Protein AF-A0A953Z0A4-F1 (afdb_monomer)

Structure (mmCIF, N/CA/C/O backbone):
data_AF-A0A953Z0A4-F1
#
_entry.id   AF-A0A953Z0A4-F1
#
loop_
_atom_site.group_PDB
_atom_site.id
_atom_site.type_symbol
_atom_site.label_atom_id
_atom_site.label_alt_id
_atom_site.label_comp_id
_atom_site.label_asym_id
_atom_site.label_entity_id
_atom_site.label_seq_id
_atom_site.pdbx_PDB_ins_code
_atom_site.Cartn_x
_atom_site.Cartn_y
_atom_site.Cartn_z
_atom_site.occupancy
_atom_site.B_iso_or_equiv
_atom_site.auth_seq_id
_atom_site.au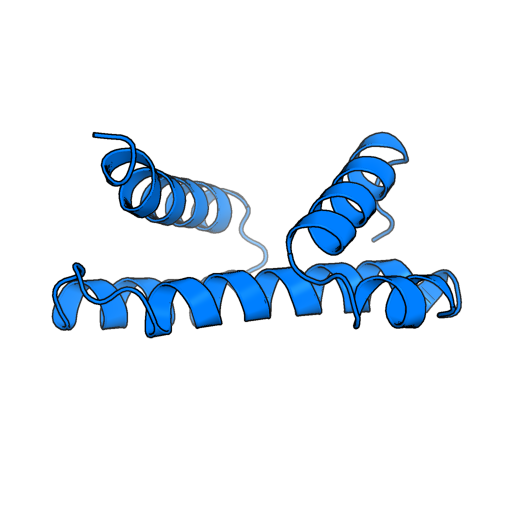th_comp_id
_atom_site.auth_asym_id
_atom_site.auth_atom_id
_atom_site.pdbx_PDB_model_num
ATOM 1 N N . MET A 1 1 ? 17.708 2.717 -5.618 1.00 57.12 1 MET A N 1
ATOM 2 C CA . MET A 1 1 ? 17.914 1.428 -4.929 1.00 57.12 1 MET A CA 1
ATOM 3 C C . MET A 1 1 ? 17.027 0.436 -5.657 1.00 57.12 1 MET A C 1
ATOM 5 O O . MET A 1 1 ? 15.834 0.683 -5.698 1.00 57.12 1 MET A O 1
ATOM 9 N N . SER A 1 2 ? 17.599 -0.541 -6.366 1.00 70.00 2 SER A N 1
ATOM 10 C CA . SER A 1 2 ? 16.811 -1.512 -7.146 1.00 70.00 2 SER A CA 1
ATOM 11 C C . SER A 1 2 ? 16.461 -2.682 -6.236 1.00 70.00 2 SER A C 1
ATOM 13 O O . SER A 1 2 ? 17.336 -3.147 -5.499 1.00 70.00 2 SER A O 1
ATOM 15 N N . LEU A 1 3 ? 15.205 -3.124 -6.253 1.00 78.44 3 LEU A N 1
ATOM 16 C CA . LEU A 1 3 ? 14.797 -4.310 -5.503 1.00 78.44 3 LEU A CA 1
ATOM 17 C C . LEU A 1 3 ? 15.476 -5.565 -6.072 1.00 78.44 3 LEU A C 1
ATOM 19 O O . LEU A 1 3 ? 15.870 -5.613 -7.239 1.00 78.44 3 LEU A O 1
ATOM 23 N N . ASN A 1 4 ? 15.633 -6.597 -5.239 1.00 89.50 4 ASN A N 1
ATOM 24 C CA . ASN A 1 4 ? 16.008 -7.905 -5.766 1.00 89.50 4 ASN A CA 1
ATOM 25 C C . ASN A 1 4 ? 14.831 -8.495 -6.565 1.00 89.50 4 ASN A C 1
ATOM 27 O O . ASN A 1 4 ? 13.674 -8.116 -6.380 1.00 89.50 4 ASN A O 1
ATOM 31 N N . ARG A 1 5 ? 15.125 -9.472 -7.427 1.00 86.06 5 ARG A N 1
ATOM 32 C CA . ARG A 1 5 ? 14.130 -10.087 -8.315 1.00 86.06 5 ARG A CA 1
ATOM 33 C C . ARG A 1 5 ? 12.890 -10.611 -7.577 1.00 86.06 5 ARG A C 1
ATOM 35 O O . ARG A 1 5 ? 11.782 -10.442 -8.076 1.00 86.06 5 ARG A O 1
ATOM 42 N N . GLN A 1 6 ? 13.071 -11.249 -6.421 1.00 89.69 6 GLN A N 1
ATOM 43 C CA . GLN A 1 6 ? 11.971 -11.839 -5.658 1.00 89.69 6 GLN A CA 1
ATOM 44 C C . GLN A 1 6 ? 11.024 -10.761 -5.112 1.00 89.69 6 GLN A C 1
ATOM 46 O O . GLN A 1 6 ? 9.804 -10.921 -5.172 1.00 89.69 6 GLN A O 1
ATOM 51 N N . ASP A 1 7 ? 11.571 -9.655 -4.613 1.00 87.12 7 ASP A N 1
ATOM 52 C CA . ASP A 1 7 ? 10.777 -8.538 -4.105 1.00 87.12 7 ASP A CA 1
ATOM 53 C C . ASP A 1 7 ? 10.075 -7.782 -5.238 1.00 87.12 7 ASP A C 1
ATOM 55 O O . ASP A 1 7 ? 8.901 -7.438 -5.093 1.00 87.12 7 ASP A O 1
ATOM 59 N N . SER A 1 8 ? 10.718 -7.614 -6.399 1.00 85.19 8 SER A N 1
ATOM 60 C CA . SER A 1 8 ? 10.058 -7.047 -7.585 1.00 85.19 8 SER A CA 1
ATOM 61 C C . SER A 1 8 ? 8.893 -7.929 -8.066 1.00 85.19 8 SER A C 1
ATOM 63 O O . SER A 1 8 ? 7.829 -7.412 -8.405 1.00 85.19 8 SER A O 1
ATOM 65 N N . GLU A 1 9 ? 9.037 -9.259 -8.055 1.00 88.19 9 GLU A N 1
ATOM 66 C CA . GLU A 1 9 ? 7.949 -10.191 -8.398 1.00 88.19 9 GLU A CA 1
ATOM 67 C C . GLU A 1 9 ? 6.787 -10.112 -7.390 1.00 88.19 9 GLU A C 1
ATOM 69 O O . GLU A 1 9 ? 5.617 -10.067 -7.783 1.00 88.19 9 GLU A O 1
ATOM 74 N N . ARG A 1 10 ? 7.089 -10.027 -6.087 1.00 88.94 10 ARG A N 1
ATOM 75 C CA . ARG A 1 10 ? 6.078 -9.829 -5.034 1.00 88.94 10 ARG A CA 1
ATOM 76 C C . ARG A 1 10 ? 5.334 -8.509 -5.196 1.00 88.94 10 ARG A C 1
ATOM 78 O O . ARG A 1 10 ? 4.110 -8.489 -5.086 1.00 88.94 10 ARG A O 1
ATOM 85 N N . LEU A 1 11 ? 6.054 -7.429 -5.487 1.00 87.94 11 LEU A N 1
ATOM 86 C CA . LEU A 1 11 ? 5.495 -6.098 -5.702 1.00 87.94 11 LEU A CA 1
ATOM 87 C C . LEU A 1 11 ? 4.452 -6.104 -6.826 1.00 87.94 11 LEU A C 1
ATOM 89 O O . LEU A 1 11 ? 3.332 -5.628 -6.638 1.00 87.94 11 LEU A O 1
ATOM 93 N N . LEU A 1 12 ? 4.796 -6.698 -7.973 1.00 85.62 12 LEU A N 1
ATOM 94 C CA . LEU A 1 12 ? 3.882 -6.822 -9.110 1.00 85.62 12 LEU A CA 1
ATOM 95 C C . LEU A 1 12 ? 2.657 -7.670 -8.759 1.00 85.62 12 LEU A C 1
ATOM 97 O O . LEU A 1 12 ? 1.532 -7.272 -9.059 1.00 85.62 12 LEU A O 1
ATOM 101 N N . LYS A 1 13 ? 2.851 -8.782 -8.041 1.00 89.56 13 LYS A N 1
ATOM 102 C CA . LYS A 1 13 ? 1.735 -9.607 -7.571 1.00 89.56 13 LYS A CA 1
ATOM 103 C C . LYS A 1 13 ? 0.784 -8.805 -6.677 1.00 89.56 13 LYS A C 1
ATOM 105 O O . LYS A 1 13 ? -0.426 -8.868 -6.875 1.00 89.56 13 LYS A O 1
ATOM 110 N N . HIS A 1 14 ? 1.289 -8.032 -5.718 1.00 91.00 14 HIS A N 1
ATOM 111 C CA . HIS A 1 14 ? 0.439 -7.207 -4.851 1.00 91.00 14 HIS A CA 1
ATOM 112 C C . HIS A 1 14 ? -0.306 -6.110 -5.619 1.00 91.00 14 HIS A C 1
ATOM 114 O O . HIS A 1 14 ? -1.476 -5.853 -5.328 1.00 91.00 14 HIS A O 1
ATOM 120 N N . LEU A 1 15 ? 0.321 -5.504 -6.629 1.00 89.88 15 LEU A N 1
ATOM 121 C CA . LEU A 1 15 ? -0.346 -4.535 -7.501 1.00 89.88 15 LEU A CA 1
ATOM 122 C C . LEU A 1 15 ? -1.550 -5.136 -8.227 1.00 89.88 15 LEU A C 1
ATOM 124 O O . LEU A 1 15 ? -2.623 -4.538 -8.223 1.00 89.88 15 LEU A O 1
ATOM 128 N N . GLU A 1 16 ? -1.404 -6.327 -8.805 1.00 88.81 16 GLU A N 1
ATOM 129 C CA . GLU A 1 16 ? -2.504 -6.997 -9.508 1.00 88.81 16 GLU A CA 1
ATOM 130 C C . GLU A 1 16 ? -3.696 -7.289 -8.585 1.00 88.81 16 GLU A C 1
ATOM 132 O O . GLU A 1 16 ? -4.849 -7.138 -8.993 1.00 88.81 16 GLU A O 1
ATOM 137 N N . HIS A 1 17 ? -3.430 -7.654 -7.325 1.00 88.69 17 HIS A N 1
ATOM 138 C CA . HIS A 1 17 ? -4.478 -7.943 -6.341 1.00 88.69 17 HIS A CA 1
ATOM 139 C C . HIS A 1 17 ? -5.169 -6.678 -5.823 1.00 88.69 17 HIS A C 1
ATOM 141 O O . HIS A 1 17 ? -6.355 -6.707 -5.502 1.00 88.69 17 HIS A O 1
ATOM 147 N N . THR A 1 18 ? -4.437 -5.568 -5.733 1.00 87.75 18 THR A N 1
ATOM 148 C CA . THR A 1 18 ? -4.954 -4.313 -5.175 1.00 87.75 18 THR A CA 1
ATOM 149 C C . THR A 1 18 ? -5.574 -3.397 -6.227 1.00 87.75 18 THR A C 1
ATOM 151 O O . THR A 1 18 ? -6.384 -2.543 -5.864 1.00 87.75 18 THR A O 1
ATOM 154 N N . SER A 1 19 ? -5.244 -3.569 -7.518 1.00 84.81 19 SER A N 1
ATOM 155 C CA . SER A 1 19 ? -5.751 -2.710 -8.591 1.00 84.81 19 SER A CA 1
ATOM 156 C C . SER A 1 19 ? -5.701 -3.316 -9.995 1.00 84.81 19 SER A C 1
ATOM 158 O O . SER A 1 19 ? -4.718 -3.205 -10.729 1.00 84.81 19 SER A O 1
ATOM 160 N N . ARG A 1 20 ? -6.836 -3.872 -10.431 1.00 83.12 20 ARG A N 1
ATOM 161 C CA . ARG A 1 20 ? -6.983 -4.498 -11.759 1.00 83.12 20 ARG A CA 1
ATOM 162 C C . ARG A 1 20 ? -6.868 -3.520 -12.935 1.00 83.12 20 ARG A C 1
ATOM 164 O O . ARG A 1 20 ? -6.542 -3.942 -14.039 1.00 83.12 20 ARG A O 1
ATOM 171 N N . THR A 1 21 ? -7.149 -2.234 -12.724 1.00 85.56 21 THR A N 1
ATOM 172 C CA . THR A 1 21 ? -7.132 -1.209 -13.784 1.00 85.56 21 THR A CA 1
ATOM 173 C C . THR A 1 21 ? -5.820 -0.435 -13.840 1.00 85.56 21 THR A C 1
ATOM 175 O O . THR A 1 21 ? -5.384 -0.066 -14.927 1.00 85.56 21 THR A O 1
ATOM 178 N N . PHE A 1 22 ? -5.165 -0.210 -12.698 1.00 86.06 22 PHE A N 1
ATOM 179 C CA . PHE A 1 22 ? -3.923 0.565 -12.639 1.00 86.06 22 PHE A CA 1
ATOM 180 C C . PHE A 1 22 ? -2.670 -0.303 -12.814 1.00 86.06 22 PHE A C 1
ATOM 182 O O . PHE A 1 22 ? -1.685 0.170 -13.382 1.00 86.06 22 PHE A O 1
ATOM 189 N N . ALA A 1 23 ? -2.707 -1.581 -12.407 1.00 89.38 23 ALA A N 1
ATOM 190 C CA . ALA A 1 23 ? -1.566 -2.489 -12.547 1.00 89.38 23 ALA A CA 1
ATOM 191 C C . ALA A 1 23 ? -1.063 -2.632 -14.001 1.00 89.38 23 ALA A C 1
ATOM 193 O O . ALA A 1 23 ? 0.149 -2.509 -14.204 1.00 89.38 23 ALA A O 1
ATOM 194 N N . PRO A 1 24 ? -1.929 -2.775 -15.033 1.00 90.12 24 PRO A N 1
ATOM 195 C CA . PRO A 1 24 ? -1.468 -2.799 -16.423 1.00 90.12 24 PRO A CA 1
ATOM 196 C C . PRO A 1 24 ? -0.757 -1.504 -16.838 1.00 90.12 24 PRO A C 1
ATOM 198 O O . PRO A 1 24 ? 0.258 -1.551 -17.528 1.00 90.12 24 PRO A O 1
ATOM 201 N N . GLY A 1 25 ? -1.242 -0.343 -16.381 1.00 91.44 25 GLY A N 1
ATOM 202 C CA . GLY A 1 25 ? -0.618 0.951 -16.668 1.00 91.44 25 GLY A CA 1
ATOM 203 C C . GLY A 1 25 ? 0.775 1.084 -16.050 1.00 91.44 25 GLY A C 1
ATOM 204 O O . GLY A 1 25 ? 1.706 1.541 -16.710 1.00 91.44 25 GLY A O 1
ATOM 205 N N . ILE A 1 26 ? 0.946 0.615 -14.811 1.00 89.19 26 ILE A N 1
ATOM 206 C CA . ILE A 1 26 ? 2.247 0.604 -14.125 1.00 89.19 26 ILE A CA 1
ATOM 207 C C . ILE A 1 26 ? 3.225 -0.351 -14.828 1.00 89.19 26 ILE A C 1
ATOM 209 O O . ILE A 1 26 ? 4.395 -0.008 -15.004 1.00 89.19 26 ILE A O 1
ATOM 213 N N . ALA A 1 27 ? 2.762 -1.514 -15.300 1.00 87.06 27 ALA A N 1
ATOM 214 C CA . ALA A 1 27 ? 3.598 -2.471 -16.028 1.00 87.06 27 ALA A CA 1
ATOM 215 C C . ALA A 1 27 ? 4.187 -1.892 -17.332 1.00 87.06 27 ALA A C 1
ATOM 217 O O . ALA A 1 27 ? 5.302 -2.252 -17.713 1.00 87.06 27 ALA A O 1
ATOM 218 N N . LEU A 1 28 ? 3.483 -0.953 -17.975 1.00 91.06 28 LEU A N 1
ATOM 219 C CA . LEU A 1 28 ? 3.929 -0.270 -19.195 1.00 91.06 28 LEU A CA 1
ATOM 220 C C . LEU A 1 28 ? 4.963 0.840 -18.950 1.00 91.06 28 LEU A C 1
ATOM 222 O O . LEU A 1 28 ? 5.553 1.346 -19.906 1.00 91.06 28 LEU A O 1
ATOM 226 N N . LEU A 1 29 ? 5.215 1.225 -17.695 1.00 91.62 29 LEU A N 1
ATOM 227 C CA . LEU A 1 29 ? 6.244 2.212 -17.381 1.00 91.62 29 LEU A CA 1
ATOM 228 C C . LEU A 1 29 ? 7.640 1.687 -17.719 1.00 91.62 29 LEU A C 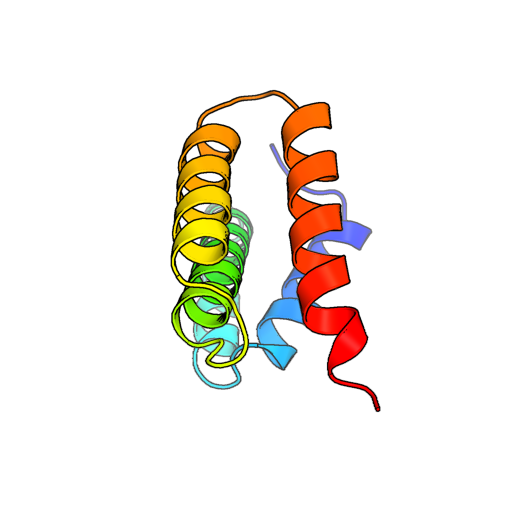1
ATOM 230 O O . LEU A 1 29 ? 7.917 0.479 -17.677 1.00 91.62 29 LEU A O 1
ATOM 234 N N . ARG A 1 30 ? 8.543 2.636 -17.996 1.00 91.25 30 ARG A N 1
ATOM 235 C CA . ARG A 1 30 ? 9.972 2.349 -18.135 1.00 91.25 30 ARG A CA 1
ATOM 236 C C . ARG A 1 30 ? 10.498 1.669 -16.861 1.00 91.25 30 ARG A C 1
ATOM 238 O O . ARG A 1 30 ? 10.038 2.036 -15.772 1.00 91.25 30 ARG A O 1
ATOM 245 N N . PRO A 1 31 ? 11.443 0.717 -16.969 1.00 84.00 31 PRO A N 1
ATOM 246 C CA . PRO A 1 31 ? 11.930 -0.051 -15.823 1.00 84.00 31 PRO A CA 1
ATOM 247 C C . PRO A 1 31 ? 12.362 0.819 -14.635 1.00 84.00 31 PRO A C 1
ATOM 249 O O . PRO A 1 31 ? 12.068 0.479 -13.495 1.00 84.00 31 PRO A O 1
ATOM 252 N N . GLU A 1 32 ? 12.957 1.985 -14.900 1.00 85.62 32 GLU A N 1
ATOM 253 C CA . GLU A 1 32 ? 13.488 2.892 -13.874 1.00 85.62 32 GLU A CA 1
ATOM 254 C C . GLU A 1 32 ? 12.389 3.575 -13.042 1.00 85.62 32 GLU A C 1
ATOM 256 O O . GLU A 1 32 ? 12.646 4.038 -11.933 1.00 85.62 32 GLU A O 1
ATOM 261 N N . LEU A 1 33 ? 11.165 3.660 -13.573 1.00 89.69 33 LEU A N 1
ATOM 262 C CA . LEU A 1 33 ? 10.017 4.279 -12.901 1.00 89.69 33 LEU A CA 1
ATOM 263 C C . LEU A 1 33 ? 9.037 3.253 -12.342 1.00 89.69 33 LEU A C 1
ATOM 265 O O . LEU A 1 33 ? 8.312 3.559 -11.397 1.00 89.69 33 LEU A O 1
ATOM 269 N N . ARG A 1 34 ? 9.002 2.052 -12.924 1.00 89.8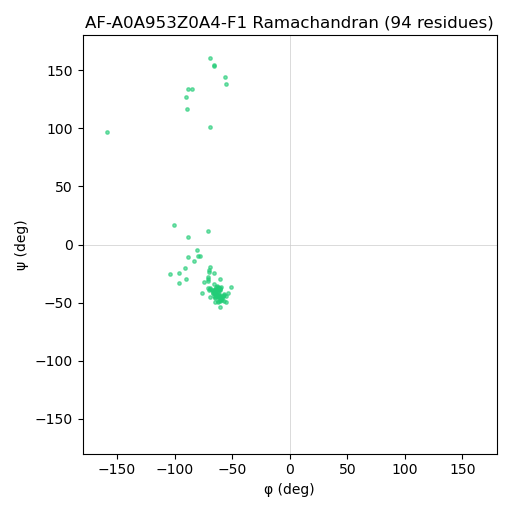8 34 ARG A N 1
ATOM 270 C CA . ARG A 1 34 ? 8.023 1.019 -12.586 1.00 89.88 34 ARG A CA 1
ATOM 271 C C . ARG A 1 34 ? 8.037 0.685 -11.099 1.00 89.88 34 ARG A C 1
ATOM 273 O O . ARG A 1 34 ? 6.978 0.703 -10.486 1.00 89.88 34 ARG A O 1
ATOM 280 N N . GLU A 1 35 ? 9.211 0.424 -10.524 1.00 88.00 35 GLU A N 1
ATOM 281 C CA . GLU A 1 35 ? 9.338 0.050 -9.107 1.00 88.00 35 GLU A CA 1
ATOM 282 C C . GLU A 1 35 ? 8.906 1.189 -8.179 1.00 88.00 35 GLU A C 1
ATOM 284 O O . GLU A 1 35 ? 8.061 0.993 -7.310 1.00 88.00 35 GLU A O 1
ATOM 289 N N . SER A 1 36 ? 9.416 2.401 -8.402 1.00 88.94 36 SER A N 1
ATOM 290 C CA . SER A 1 36 ? 9.093 3.564 -7.568 1.00 88.94 36 SER A CA 1
ATOM 291 C C . SER A 1 36 ? 7.601 3.902 -7.598 1.00 88.94 36 SER A C 1
ATOM 293 O O . SER A 1 36 ? 7.005 4.160 -6.554 1.00 88.94 36 SER A O 1
ATOM 295 N N . VAL A 1 37 ? 6.978 3.866 -8.782 1.00 91.25 37 VAL A N 1
ATOM 296 C CA . VAL A 1 37 ? 5.539 4.130 -8.928 1.00 91.25 37 VAL A CA 1
ATOM 297 C C . VAL A 1 37 ? 4.708 2.997 -8.329 1.00 91.25 37 VAL A C 1
ATOM 299 O O . VAL A 1 37 ? 3.705 3.266 -7.677 1.00 91.25 37 VAL A O 1
ATOM 302 N N . ALA A 1 38 ? 5.132 1.743 -8.492 1.00 90.31 38 ALA A N 1
ATOM 303 C CA . ALA A 1 38 ? 4.484 0.589 -7.880 1.00 90.31 38 ALA A CA 1
ATOM 304 C C . ALA A 1 38 ? 4.481 0.665 -6.345 1.00 90.31 38 ALA A C 1
ATOM 306 O O . ALA A 1 38 ? 3.435 0.485 -5.723 1.00 90.31 38 ALA A O 1
ATOM 307 N N . ILE A 1 39 ? 5.629 0.979 -5.739 1.00 89.12 39 ILE A N 1
ATOM 308 C CA . ILE A 1 39 ? 5.759 1.151 -4.287 1.00 89.12 39 ILE A CA 1
ATOM 309 C C . ILE A 1 39 ? 4.881 2.311 -3.815 1.00 89.12 39 ILE A C 1
ATOM 311 O O . ILE A 1 39 ? 4.087 2.135 -2.894 1.00 89.12 39 ILE A O 1
ATOM 315 N N . ALA A 1 40 ? 4.973 3.474 -4.469 1.00 88.75 40 ALA A N 1
ATOM 316 C CA . ALA A 1 40 ? 4.155 4.636 -4.128 1.00 88.75 40 ALA A CA 1
ATOM 317 C C . ALA A 1 40 ? 2.652 4.321 -4.204 1.00 88.75 40 ALA A C 1
ATOM 319 O O . ALA A 1 40 ? 1.905 4.671 -3.294 1.00 88.75 40 ALA A O 1
ATOM 320 N N . TYR A 1 41 ? 2.217 3.602 -5.243 1.00 91.94 41 TYR A N 1
ATOM 321 C CA . TYR A 1 41 ? 0.826 3.184 -5.395 1.00 91.94 41 TYR A CA 1
ATOM 322 C C . TYR A 1 41 ? 0.357 2.299 -4.235 1.00 91.94 41 TYR A C 1
ATOM 324 O O . TYR A 1 41 ? -0.696 2.556 -3.655 1.00 91.94 41 TYR A O 1
ATOM 332 N N . LEU A 1 42 ? 1.135 1.274 -3.872 1.00 89.81 42 LEU A N 1
ATOM 333 C CA . LEU A 1 42 ? 0.777 0.376 -2.772 1.00 89.81 42 LEU A CA 1
ATOM 334 C C . LEU A 1 42 ? 0.745 1.103 -1.426 1.00 89.81 42 LEU A C 1
ATOM 336 O O . LEU A 1 42 ? -0.162 0.863 -0.633 1.00 89.81 42 LEU A O 1
ATOM 340 N N . LEU A 1 43 ? 1.682 2.022 -1.1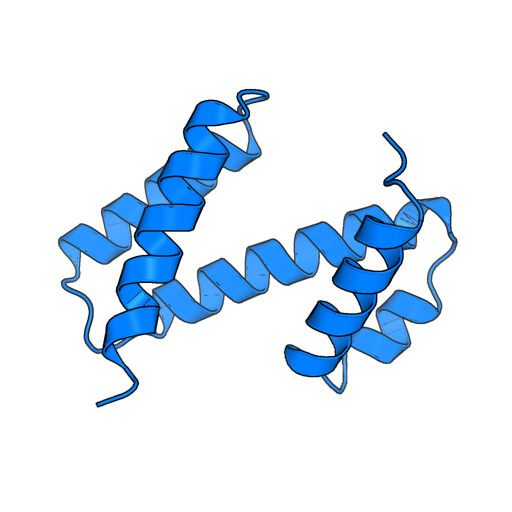83 1.00 87.94 43 LEU A N 1
ATOM 341 C CA . LEU A 1 43 ? 1.680 2.857 0.017 1.00 87.94 43 LEU A CA 1
ATOM 342 C C . LEU A 1 43 ? 0.419 3.724 0.100 1.00 87.94 43 LEU A C 1
ATOM 344 O O . LEU A 1 43 ? -0.211 3.776 1.156 1.00 87.94 43 LEU A O 1
ATOM 348 N N . CYS A 1 44 ? 0.017 4.361 -1.005 1.00 89.62 44 CYS A N 1
ATOM 349 C CA . CYS A 1 44 ? -1.249 5.089 -1.066 1.00 89.62 44 CYS A CA 1
ATOM 350 C C . CYS A 1 44 ? -2.436 4.159 -0.810 1.00 89.62 44 CYS A C 1
ATOM 352 O O . CYS A 1 44 ? -3.275 4.477 0.022 1.00 89.62 44 CYS A O 1
ATOM 354 N N . ARG A 1 45 ? -2.466 2.972 -1.428 1.00 90.19 45 ARG A N 1
ATOM 355 C CA . ARG A 1 45 ? -3.573 2.028 -1.252 1.00 90.19 45 ARG A CA 1
ATOM 356 C C . ARG A 1 45 ? -3.713 1.533 0.189 1.00 90.19 45 ARG A C 1
ATOM 358 O O . ARG A 1 45 ? -4.834 1.343 0.642 1.00 90.19 45 ARG A O 1
ATOM 365 N N . ILE A 1 46 ? -2.603 1.347 0.909 1.00 88.88 46 ILE A N 1
ATOM 366 C CA . ILE A 1 46 ? -2.629 1.022 2.343 1.00 88.88 46 ILE A CA 1
ATOM 367 C C . ILE A 1 46 ? -3.242 2.179 3.138 1.00 88.88 46 ILE A C 1
ATOM 369 O O . ILE A 1 46 ? -4.085 1.935 3.997 1.00 88.88 46 ILE A O 1
ATOM 373 N N . ARG A 1 47 ? -2.859 3.431 2.845 1.00 87.38 47 ARG A N 1
ATOM 374 C CA . ARG A 1 47 ? -3.456 4.604 3.503 1.00 87.38 47 ARG A CA 1
ATOM 375 C C . ARG A 1 47 ? -4.951 4.717 3.216 1.00 87.38 47 ARG A C 1
ATOM 377 O O . ARG A 1 47 ? -5.700 4.912 4.162 1.00 87.38 47 ARG A O 1
ATOM 384 N N . ASP A 1 48 ? -5.370 4.533 1.966 1.00 89.06 48 ASP A N 1
ATOM 385 C CA . ASP A 1 48 ? -6.787 4.560 1.586 1.00 89.06 48 ASP A CA 1
ATOM 386 C C . ASP A 1 48 ? -7.578 3.502 2.371 1.00 89.06 48 ASP A C 1
ATOM 388 O O . ASP A 1 48 ? -8.620 3.806 2.938 1.00 89.06 48 ASP A O 1
ATOM 392 N N . SER A 1 49 ? -7.050 2.278 2.501 1.00 89.25 49 SER A N 1
ATOM 393 C CA . SER A 1 49 ? -7.694 1.232 3.308 1.00 89.25 49 SER A CA 1
ATOM 394 C C . SER A 1 49 ? -7.798 1.594 4.795 1.00 89.25 49 SER A C 1
ATOM 396 O O . SER A 1 49 ? -8.785 1.246 5.432 1.00 89.25 49 SER A O 1
ATOM 398 N N . LEU A 1 50 ? -6.802 2.283 5.367 1.00 88.94 50 LEU A N 1
ATOM 399 C CA . LEU A 1 50 ? -6.872 2.785 6.748 1.00 88.94 50 LEU A CA 1
ATOM 400 C C . LEU A 1 50 ? -7.902 3.917 6.898 1.00 88.94 50 LEU A C 1
ATOM 402 O O . LEU A 1 50 ? -8.569 4.010 7.930 1.00 88.94 50 LEU A O 1
ATOM 406 N N . GLU A 1 51 ? -8.001 4.793 5.896 1.00 87.56 51 GLU A N 1
ATOM 407 C CA . GLU A 1 51 ? -8.962 5.900 5.853 1.00 87.56 51 GLU A CA 1
ATOM 408 C C . GLU A 1 51 ? -10.408 5.376 5.743 1.00 87.56 51 GLU A C 1
ATOM 410 O O . GLU A 1 51 ? -11.279 5.872 6.460 1.00 87.56 51 GLU A O 1
ATOM 415 N N . ASP A 1 52 ? -10.629 4.323 4.950 1.00 87.06 52 ASP A N 1
ATOM 416 C CA . ASP A 1 52 ? -11.940 3.704 4.706 1.00 87.06 52 ASP A CA 1
ATOM 417 C C . ASP A 1 52 ? -12.383 2.694 5.791 1.00 87.06 52 ASP A C 1
ATOM 419 O O . ASP A 1 52 ? -13.555 2.310 5.829 1.00 87.06 52 ASP A O 1
ATOM 423 N N . GLU A 1 53 ? -11.487 2.244 6.680 1.00 88.12 53 GLU A N 1
ATOM 424 C CA . GLU A 1 53 ? -11.809 1.228 7.693 1.00 88.12 53 GLU A CA 1
ATOM 425 C C . GLU A 1 53 ? -12.771 1.778 8.754 1.00 88.12 53 GLU A C 1
ATOM 427 O O . GLU A 1 53 ? -12.363 2.489 9.672 1.00 88.12 53 GLU A O 1
ATOM 432 N N . SER A 1 54 ? -14.057 1.441 8.652 1.00 81.38 54 SER A N 1
ATOM 433 C CA . SER A 1 54 ? -15.119 1.952 9.530 1.00 81.38 54 SER A CA 1
ATOM 434 C C . SER A 1 54 ? -15.068 1.440 10.977 1.00 81.38 54 SER A C 1
ATOM 436 O O . SER A 1 54 ? -15.569 2.122 11.871 1.00 81.38 54 SER A O 1
ATOM 438 N N . GLY A 1 55 ? -14.445 0.280 11.227 1.00 81.19 55 GLY A N 1
ATOM 439 C CA . GLY A 1 55 ? -14.362 -0.334 12.559 1.00 81.19 55 GLY A CA 1
ATOM 440 C C . GLY A 1 55 ? -13.294 0.272 13.473 1.00 81.19 55 GLY A C 1
ATOM 441 O O . GLY A 1 55 ? -13.258 -0.020 14.667 1.00 81.19 55 GLY A O 1
ATOM 442 N N . LEU A 1 56 ? -12.423 1.126 12.932 1.00 80.81 56 LEU A N 1
ATOM 443 C CA . LEU A 1 56 ? -11.313 1.710 13.674 1.00 80.81 56 LEU A CA 1
ATOM 444 C C . LEU A 1 56 ? -11.736 2.965 14.453 1.00 80.81 56 LEU A C 1
ATOM 446 O O . LEU A 1 56 ? -12.350 3.882 13.895 1.00 80.81 56 LEU A O 1
ATOM 450 N N . ASP A 1 57 ? -11.335 3.052 15.726 1.00 87.50 57 ASP A N 1
ATOM 451 C CA . ASP A 1 57 ? -11.473 4.285 16.505 1.00 87.50 57 ASP A CA 1
ATOM 452 C C . ASP A 1 57 ? -10.790 5.464 15.792 1.00 87.50 57 ASP A C 1
ATOM 454 O O . ASP A 1 57 ? -9.681 5.351 15.260 1.00 87.50 57 ASP A O 1
ATOM 458 N N . ALA A 1 58 ? -11.449 6.623 15.795 1.00 86.06 58 ALA A N 1
ATOM 459 C CA . ALA A 1 58 ? -10.971 7.799 15.079 1.00 86.06 58 ALA A CA 1
ATOM 460 C C . ALA A 1 58 ? -9.583 8.257 15.548 1.00 86.06 58 ALA A C 1
ATOM 462 O O . ALA A 1 58 ? -8.768 8.671 14.721 1.00 86.06 58 ALA A O 1
ATOM 463 N N . SER A 1 59 ? -9.287 8.142 16.844 1.00 87.94 59 SER A N 1
ATOM 464 C CA . SER A 1 59 ? -7.991 8.534 17.403 1.00 87.94 59 SER A CA 1
ATOM 465 C C . SER A 1 59 ? -6.895 7.589 16.922 1.00 87.94 59 SER A C 1
ATOM 467 O O . SER A 1 59 ? -5.864 8.049 16.429 1.00 87.94 59 SER A O 1
ATOM 469 N N . ARG A 1 60 ? -7.157 6.274 16.945 1.00 88.12 60 ARG A N 1
ATOM 470 C CA . ARG A 1 60 ? -6.204 5.266 16.459 1.00 88.12 60 ARG A CA 1
ATOM 471 C C . ARG A 1 60 ? -5.949 5.382 14.953 1.00 88.12 60 ARG A C 1
ATOM 473 O O . ARG A 1 60 ? -4.803 5.272 14.521 1.00 88.12 60 ARG A O 1
ATOM 480 N N . ARG A 1 61 ? -6.978 5.682 14.151 1.00 89.00 61 ARG A N 1
ATOM 481 C CA . ARG A 1 61 ? -6.827 5.966 12.710 1.00 89.00 61 ARG A CA 1
ATOM 482 C C . ARG A 1 61 ? -5.892 7.150 12.469 1.00 89.00 61 ARG A C 1
ATOM 484 O O . ARG A 1 61 ? -4.977 7.071 11.651 1.00 89.00 61 ARG A O 1
ATOM 491 N N . VAL A 1 62 ? -6.099 8.244 13.203 1.00 88.75 62 VAL A N 1
ATOM 492 C CA . VAL A 1 62 ? -5.271 9.453 13.093 1.00 88.75 62 VAL A CA 1
ATOM 493 C C . VAL A 1 62 ? -3.819 9.180 13.493 1.00 88.75 62 VAL A C 1
ATOM 495 O O . VAL A 1 62 ? -2.911 9.703 12.845 1.00 88.75 62 VAL A O 1
ATOM 498 N N . GLU A 1 63 ? -3.578 8.378 14.530 1.00 90.00 63 GLU A N 1
ATOM 499 C CA . GLU A 1 63 ? -2.228 7.963 14.935 1.00 90.00 63 GLU A CA 1
ATOM 500 C C . GLU A 1 63 ? -1.514 7.187 13.827 1.00 90.00 63 GLU A C 1
ATOM 502 O O . GLU A 1 63 ? -0.449 7.618 13.383 1.00 90.00 63 GLU A O 1
ATOM 507 N N . LEU A 1 64 ? -2.137 6.125 13.306 1.00 88.19 64 LEU A N 1
ATOM 508 C CA . LEU A 1 64 ? -1.549 5.278 12.262 1.00 88.19 64 LEU A CA 1
ATOM 509 C C . LEU A 1 64 ? -1.241 6.056 10.976 1.00 88.19 64 LEU A C 1
ATOM 511 O O . LEU A 1 64 ? -0.196 5.848 10.355 1.00 88.19 64 LEU A O 1
ATOM 515 N N . LEU A 1 65 ? -2.112 6.990 10.581 1.00 87.31 65 LEU A N 1
ATOM 516 C CA . LEU A 1 65 ? -1.885 7.846 9.412 1.00 87.31 65 LEU A CA 1
ATOM 517 C C . LEU A 1 65 ? -0.749 8.854 9.641 1.00 87.31 65 LEU A C 1
ATOM 519 O O . LEU A 1 65 ? 0.029 9.126 8.723 1.00 87.31 65 LEU A O 1
ATOM 523 N N . LYS A 1 66 ? -0.623 9.400 10.859 1.00 88.06 66 LYS A N 1
ATOM 524 C CA . LYS A 1 66 ? 0.500 10.276 11.231 1.00 88.06 66 LYS A CA 1
ATOM 525 C C . LYS A 1 66 ? 1.820 9.509 11.264 1.00 88.06 66 LYS A C 1
ATOM 527 O O . LYS A 1 66 ? 2.836 10.056 10.842 1.00 88.06 66 LYS A O 1
ATOM 532 N N . GLU A 1 67 ? 1.821 8.275 11.754 1.00 85.88 67 GLU A N 1
ATOM 533 C CA . GLU A 1 67 ? 2.995 7.399 11.755 1.00 85.88 67 GLU A CA 1
ATOM 534 C C . GLU A 1 67 ? 3.421 7.027 10.333 1.00 85.88 67 GLU A C 1
ATOM 536 O O . GLU A 1 67 ? 4.600 7.161 10.002 1.00 85.88 67 GLU A O 1
ATOM 541 N N . ALA A 1 68 ? 2.471 6.682 9.457 1.00 83.62 68 ALA A N 1
ATOM 542 C CA . ALA A 1 68 ? 2.733 6.417 8.041 1.00 83.62 68 ALA A CA 1
ATOM 543 C C . ALA A 1 68 ? 3.434 7.602 7.349 1.00 83.62 68 ALA A C 1
ATOM 545 O O . ALA A 1 68 ? 4.414 7.429 6.625 1.00 83.62 68 ALA A O 1
ATOM 546 N N . ALA A 1 69 ? 2.972 8.829 7.613 1.00 82.44 69 ALA A N 1
ATOM 547 C CA . ALA A 1 69 ? 3.567 10.035 7.038 1.00 82.44 69 ALA A CA 1
ATOM 548 C C . ALA A 1 69 ? 5.008 10.284 7.525 1.00 82.44 69 ALA A C 1
ATOM 550 O O . ALA A 1 69 ? 5.839 10.783 6.769 1.00 82.44 69 ALA A O 1
ATOM 551 N N . ARG A 1 70 ? 5.325 9.934 8.780 1.00 79.50 70 ARG A N 1
ATOM 552 C CA . ARG A 1 70 ? 6.682 10.085 9.336 1.00 79.50 70 ARG A CA 1
ATOM 553 C C . ARG A 1 70 ? 7.636 9.009 8.824 1.00 79.50 70 ARG A C 1
ATOM 555 O O . ARG A 1 70 ? 8.780 9.316 8.503 1.00 79.50 70 ARG A O 1
ATOM 562 N N . THR A 1 71 ? 7.172 7.764 8.740 1.00 73.19 71 THR A N 1
ATOM 563 C CA . THR A 1 71 ? 7.992 6.607 8.343 1.00 73.19 71 THR A CA 1
ATOM 564 C C . THR A 1 71 ? 8.369 6.627 6.864 1.00 73.19 71 THR A C 1
ATOM 566 O O . THR A 1 71 ? 9.460 6.195 6.524 1.00 73.19 71 THR A O 1
ATOM 569 N N . GLN A 1 72 ? 7.545 7.205 5.984 1.00 66.88 72 GLN A N 1
ATOM 570 C CA . GLN A 1 72 ? 7.893 7.389 4.564 1.00 66.88 72 GLN A CA 1
ATOM 571 C C . GLN A 1 72 ? 9.010 8.420 4.323 1.00 66.88 72 GLN A C 1
ATOM 573 O O . GLN A 1 72 ? 9.637 8.407 3.265 1.00 66.88 72 GLN A O 1
ATOM 578 N N . ILE A 1 73 ? 9.264 9.304 5.292 1.00 58.25 73 ILE A N 1
ATOM 579 C CA . ILE A 1 73 ? 10.331 10.318 5.245 1.00 58.25 73 ILE A CA 1
ATOM 580 C C . ILE A 1 73 ? 11.589 9.825 5.984 1.00 58.25 73 ILE A C 1
ATOM 582 O O . ILE A 1 73 ? 12.698 10.273 5.693 1.00 58.25 73 ILE A O 1
ATOM 586 N N . ALA A 1 74 ? 11.437 8.895 6.930 1.00 52.09 74 ALA A N 1
ATOM 587 C CA . ALA A 1 74 ? 12.528 8.369 7.736 1.00 52.09 74 ALA A CA 1
ATOM 588 C C . ALA A 1 74 ? 13.177 7.139 7.080 1.00 52.09 74 ALA A C 1
ATOM 590 O O . ALA A 1 74 ? 12.519 6.143 6.807 1.00 52.09 74 ALA A O 1
ATOM 591 N N . SER A 1 75 ? 14.500 7.157 6.910 1.00 59.53 75 SER A N 1
ATOM 592 C CA . SER A 1 75 ? 15.285 6.013 6.411 1.00 59.53 75 SER A CA 1
ATOM 593 C C . SER A 1 75 ? 15.402 4.840 7.407 1.00 59.53 75 SER A C 1
ATOM 595 O O . SER A 1 75 ? 16.246 3.965 7.213 1.00 59.53 75 SER A O 1
ATOM 597 N N . ASP A 1 76 ? 14.625 4.838 8.496 1.00 73.81 76 ASP A N 1
ATOM 598 C CA . ASP A 1 76 ? 14.700 3.827 9.551 1.00 73.81 76 ASP A CA 1
ATOM 599 C C . ASP A 1 76 ? 13.771 2.639 9.263 1.00 73.81 76 ASP A C 1
ATOM 601 O O . ASP A 1 76 ? 12.545 2.763 9.236 1.00 73.81 76 ASP A O 1
ATOM 605 N N . SER A 1 77 ? 14.376 1.465 9.083 1.00 73.94 77 SER A N 1
ATOM 606 C CA . SER A 1 77 ? 13.671 0.210 8.801 1.00 73.94 77 SER A CA 1
ATOM 607 C C . SER A 1 77 ? 12.891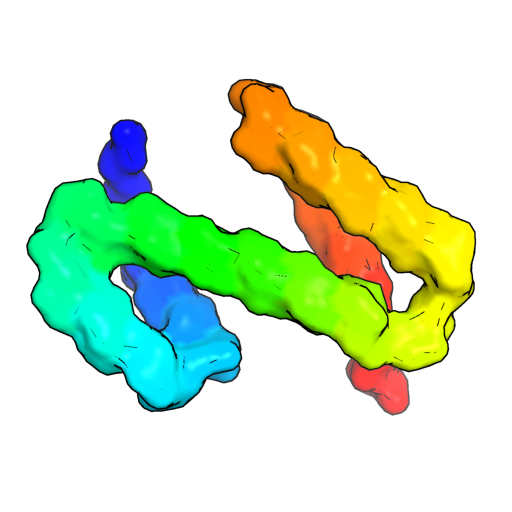 -0.321 10.007 1.00 73.94 77 SER A C 1
ATOM 609 O O . SER A 1 77 ? 11.817 -0.890 9.824 1.00 73.94 77 SER A O 1
ATOM 611 N N . SER A 1 78 ? 13.363 -0.074 11.234 1.00 79.94 78 SER A N 1
ATOM 612 C CA . SER A 1 78 ? 12.706 -0.550 12.461 1.00 79.94 78 SER A CA 1
ATOM 613 C C . SER A 1 78 ? 11.329 0.095 12.653 1.00 79.94 78 SER A C 1
ATOM 615 O O . SER A 1 78 ? 10.329 -0.586 12.897 1.00 79.94 78 SER A O 1
ATOM 617 N N . SER A 1 79 ? 11.249 1.413 12.450 1.00 79.94 79 SER A N 1
ATOM 618 C CA . SER A 1 79 ? 9.987 2.156 12.509 1.00 79.94 79 SER A CA 1
ATOM 619 C C . SER A 1 79 ? 8.977 1.682 11.455 1.00 79.94 79 SER A C 1
ATOM 621 O O . SER A 1 79 ? 7.786 1.574 11.750 1.00 79.94 79 SER A O 1
ATOM 623 N N . MET A 1 80 ? 9.443 1.349 10.245 1.00 79.62 80 MET A N 1
ATOM 624 C CA . MET A 1 80 ? 8.590 0.817 9.176 1.00 79.62 80 MET A CA 1
ATOM 625 C C . MET A 1 80 ? 8.040 -0.575 9.519 1.00 79.62 80 MET A C 1
ATOM 627 O O . MET A 1 80 ? 6.860 -0.841 9.295 1.00 79.62 80 MET A O 1
ATOM 631 N N . GLU A 1 81 ? 8.860 -1.458 10.095 1.00 83.81 81 GLU A N 1
ATOM 632 C CA . GLU A 1 81 ? 8.419 -2.793 10.521 1.00 83.81 81 GLU A CA 1
ATOM 633 C C . GLU A 1 81 ? 7.386 -2.737 11.648 1.00 83.81 81 GLU A C 1
ATOM 635 O O . GLU A 1 81 ? 6.420 -3.502 11.633 1.00 83.81 81 GLU A O 1
ATOM 640 N N . SER A 1 82 ? 7.577 -1.842 12.621 1.00 85.25 82 SER A N 1
ATOM 641 C CA . SER A 1 82 ? 6.611 -1.646 13.706 1.00 85.25 82 SER A CA 1
ATOM 642 C C . SER A 1 82 ? 5.267 -1.173 13.159 1.00 85.25 82 SER A C 1
ATOM 644 O O . SER A 1 82 ? 4.236 -1.765 13.465 1.00 85.25 82 SER A O 1
ATOM 646 N N . TRP A 1 83 ? 5.283 -0.159 12.292 1.00 86.56 83 TRP A N 1
ATOM 647 C CA . TRP A 1 83 ? 4.071 0.352 11.658 1.00 86.56 83 TRP A CA 1
ATOM 648 C C . TRP A 1 83 ? 3.364 -0.722 10.818 1.00 86.56 83 TRP A C 1
ATOM 650 O O . TRP A 1 83 ? 2.152 -0.902 10.925 1.00 86.56 83 TRP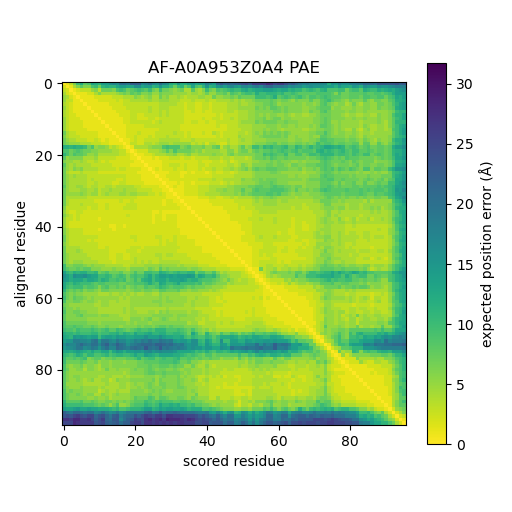 A O 1
ATOM 660 N N . ALA A 1 84 ? 4.114 -1.497 10.030 1.00 85.44 84 ALA A N 1
ATOM 661 C CA . ALA A 1 84 ? 3.550 -2.571 9.218 1.00 85.44 84 ALA 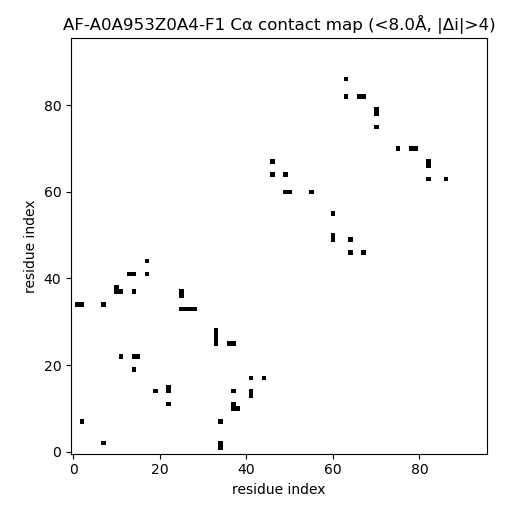A CA 1
ATOM 662 C C . ALA A 1 84 ? 2.857 -3.654 10.067 1.00 85.44 84 ALA A C 1
ATOM 664 O O . ALA A 1 84 ? 1.814 -4.168 9.661 1.00 85.44 84 ALA A O 1
ATOM 665 N N . LYS A 1 85 ? 3.401 -3.990 11.246 1.00 86.88 85 LYS A N 1
ATOM 666 C CA . LYS A 1 85 ? 2.769 -4.931 12.187 1.00 86.88 85 LYS A CA 1
ATOM 667 C C . LYS A 1 85 ? 1.457 -4.384 12.738 1.00 86.88 85 LYS A C 1
ATOM 669 O O . LYS A 1 85 ? 0.469 -5.111 12.736 1.00 86.88 85 LYS A O 1
ATOM 674 N N . ASP A 1 86 ? 1.435 -3.122 13.152 1.00 86.69 86 ASP A N 1
ATOM 675 C CA . ASP A 1 86 ? 0.230 -2.477 13.678 1.00 86.69 86 ASP A CA 1
ATOM 676 C C . ASP A 1 86 ? -0.893 -2.434 12.633 1.00 86.69 86 ASP A C 1
ATOM 678 O O . ASP A 1 86 ? -2.044 -2.750 12.936 1.00 86.69 86 ASP A O 1
ATOM 682 N N . VAL A 1 87 ? -0.547 -2.110 11.383 1.00 86.06 87 VAL A N 1
ATOM 683 C CA . VAL A 1 87 ? -1.481 -2.154 10.250 1.00 86.06 87 VAL A CA 1
ATOM 684 C C . VAL A 1 87 ? -1.956 -3.585 9.982 1.00 86.06 87 VAL A C 1
ATOM 686 O O . VAL A 1 87 ? -3.144 -3.804 9.773 1.00 86.06 87 VAL A O 1
ATOM 689 N N . ALA A 1 88 ? -1.066 -4.581 10.005 1.00 86.88 88 ALA A N 1
ATOM 690 C CA . ALA A 1 88 ? -1.449 -5.973 9.772 1.00 86.88 88 ALA A CA 1
ATOM 691 C C . ALA A 1 88 ? -2.389 -6.517 10.860 1.00 86.88 88 ALA A C 1
ATOM 693 O O . ALA A 1 88 ? -3.341 -7.222 10.536 1.00 86.88 88 ALA A O 1
ATOM 694 N N . LEU A 1 89 ? -2.151 -6.173 12.130 1.00 85.88 89 LEU A N 1
ATOM 695 C CA . LEU A 1 89 ? -3.009 -6.564 13.252 1.00 85.88 89 LEU A CA 1
ATOM 696 C C . LEU A 1 89 ? -4.428 -6.010 13.107 1.00 85.88 89 LEU A C 1
ATOM 698 O O . LEU A 1 89 ? -5.381 -6.734 13.376 1.00 85.88 89 LEU A O 1
ATOM 702 N N . LEU A 1 90 ? -4.569 -4.772 12.625 1.00 82.19 90 LEU A N 1
ATOM 703 C CA . LEU A 1 90 ? -5.875 -4.163 12.366 1.00 82.19 90 LEU A CA 1
ATOM 704 C C . LEU A 1 90 ? -6.715 -4.988 11.379 1.00 82.19 90 LEU A C 1
ATOM 706 O O . LEU A 1 90 ? -7.902 -5.196 11.601 1.00 82.19 90 LEU A O 1
ATOM 710 N N . PHE A 1 91 ? -6.097 -5.465 10.298 1.00 77.56 91 PHE A N 1
ATOM 711 C CA . PHE A 1 91 ? -6.798 -6.217 9.254 1.00 77.56 91 PHE A CA 1
ATOM 712 C C . PHE A 1 91 ? -6.855 -7.731 9.513 1.00 77.56 91 PHE A C 1
ATOM 714 O O . PHE A 1 91 ? -7.592 -8.439 8.827 1.00 77.56 91 PHE A O 1
ATOM 721 N N . ALA A 1 92 ? -6.109 -8.248 10.494 1.00 76.81 92 ALA A N 1
ATOM 722 C CA . ALA A 1 92 ? -6.147 -9.659 10.876 1.00 76.81 92 ALA A CA 1
ATOM 723 C C . ALA A 1 92 ? -7.458 -10.043 11.589 1.00 76.81 92 ALA A C 1
ATOM 725 O O . ALA A 1 92 ? -7.902 -11.183 11.465 1.00 76.81 92 ALA A O 1
ATOM 726 N N . ASP A 1 93 ? -8.099 -9.090 12.274 1.00 55.94 93 ASP A N 1
ATOM 727 C CA . ASP A 1 93 ? -9.329 -9.307 13.056 1.00 55.94 93 ASP A CA 1
ATOM 728 C C . ASP A 1 93 ? -10.613 -9.327 12.195 1.00 55.94 93 ASP A C 1
ATOM 730 O O . ASP A 1 93 ? -11.698 -9.636 12.678 1.00 55.94 93 ASP A O 1
ATOM 734 N N . VAL A 1 94 ? -10.50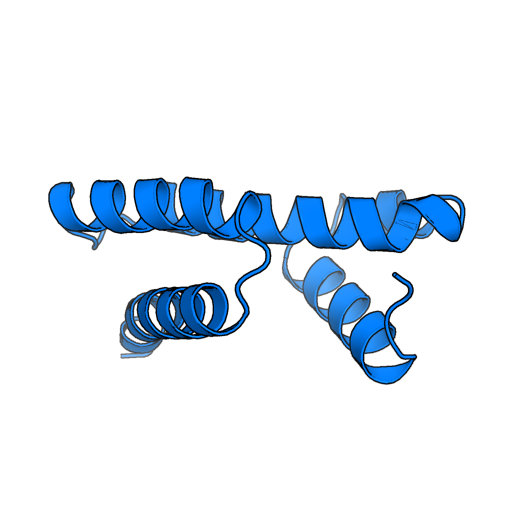3 -9.057 10.887 1.00 53.59 94 VAL A N 1
ATOM 735 C CA . VAL A 1 94 ? -11.635 -9.032 9.933 1.00 53.59 94 VAL A CA 1
ATOM 736 C C . VAL A 1 94 ? -11.914 -10.424 9.321 1.00 53.59 94 VAL A C 1
ATOM 738 O O . VAL A 1 94 ? -12.731 -10.568 8.417 1.00 53.59 94 VAL A O 1
ATOM 741 N N . SER A 1 95 ? -11.238 -11.478 9.800 1.00 42.12 95 SER A N 1
ATOM 742 C CA . SER A 1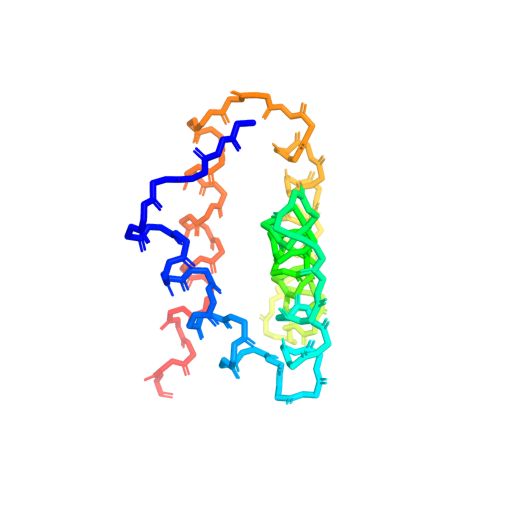 95 ? -11.414 -12.868 9.326 1.00 42.12 95 SER A CA 1
ATOM 743 C C . SER A 1 95 ? -12.294 -13.749 10.235 1.00 42.12 95 SER A C 1
ATOM 745 O O . SER A 1 95 ? -12.232 -14.975 10.121 1.00 42.12 95 SER A O 1
ATOM 747 N N . GLY A 1 96 ? -13.077 -13.146 11.138 1.00 36.72 96 GLY A N 1
ATOM 748 C CA . GLY A 1 96 ? -14.073 -13.825 11.984 1.00 36.72 96 GLY A CA 1
ATOM 749 C C . GLY A 1 96 ? -15.452 -13.917 11.345 1.00 36.72 96 GLY A C 1
ATOM 750 O O . GLY A 1 96 ? -15.927 -12.879 10.836 1.00 36.72 96 GLY A O 1
#

Radius of gyration: 14.53 Å; Cα contacts (8 Å, |Δi|>4): 35; chains: 1; bounding box: 33×24×37 Å

Solvent-accessible surface area (backbone atoms only — not comparable to full-atom values): 5723 Å² total; per-residue (Å²): 136,83,74,55,72,70,58,51,53,49,52,54,54,52,36,51,76,76,29,80,77,55,35,63,59,46,68,71,43,59,80,89,48,27,60,61,52,50,51,52,50,53,55,49,51,53,50,51,53,55,73,67,44,81,89,55,55,70,67,60,45,52,50,55,55,53,48,52,62,49,41,78,73,44,93,50,65,67,62,44,53,54,51,51,49,57,55,49,56,64,62,60,69,74,78,118

Secondary structure (DSSP, 8-state):
-PPPHHHHHHHHHHHHHH-TTHHHHHHTS-HHHHHHHHHHHHHHHHHHHHHH-TTS-HHHHHHHHHHHHHHTT---HHHHHHHHHHHHHHHHGGG-

Sequence (96 aa):
MSLNRQDSERLLKHLEHTSRTFAPGIALLRPELRESVAIAYLLCRIRDSLEDESGLDASRRVELLKEAARTQIASDSSSMESWAKDVALLFADVSG

Foldseek 3Di:
DDDDPVVVVVLLVVCCVQDVPCSVVLVPDDPVCSVVVSVVVVLVSLLVCLVPPPPDDPVVSVVLNVLSVVVVVDPDPVSVVVSVVVSVVVVVVVPD

Mean predicted aligned error: 6.18 Å

pLDDT: mean 83.15, std 10.76, range [36.72, 91.94]